Protein AF-A0A9D5AY72-F1 (afdb_monomer_lite)

Secondary structure (DSSP, 8-state):
-GGGT--HHHHHHHHHHHHHHHHHH-HHHHHHT--PPTTHHHHHHT--SPP-EE-SS-HHHHHHHHHHHH-----GGGEE-TTS--HHHHHHHHHH-GGGTTPPPPP---

Organism: Pisum sativum (NCBI:txid3888)

Structure (mmCIF, N/CA/C/O backbone):
data_AF-A0A9D5AY72-F1
#
_entry.id   AF-A0A9D5AY72-F1
#
loop_
_atom_site.group_PDB
_atom_site.id
_atom_site.type_symbol
_atom_site.label_atom_id
_atom_site.label_alt_id
_atom_site.label_comp_id
_atom_site.label_asym_id
_atom_site.label_entity_id
_atom_site.label_seq_id
_atom_site.pdbx_PDB_ins_code
_atom_site.Cartn_x
_atom_site.Cartn_y
_atom_site.Cartn_z
_atom_site.occupancy
_atom_site.B_iso_or_equiv
_atom_site.auth_seq_id
_atom_site.auth_comp_id
_atom_site.auth_asym_id
_atom_site.auth_atom_id
_atom_site.pdbx_PDB_model_num
ATOM 1 N N . MET A 1 1 ? 23.035 7.293 -4.318 1.00 62.72 1 MET A N 1
ATOM 2 C CA . MET A 1 1 ? 22.575 7.846 -5.609 1.00 62.72 1 MET A CA 1
ATOM 3 C C . MET A 1 1 ? 23.579 8.827 -6.163 1.00 62.72 1 MET A C 1
ATOM 5 O O . MET A 1 1 ? 24.037 8.568 -7.259 1.00 62.72 1 MET A O 1
ATOM 9 N N . GLU A 1 2 ? 24.041 9.819 -5.392 1.00 63.31 2 GLU A N 1
ATOM 10 C CA . GLU A 1 2 ? 25.213 10.635 -5.779 1.00 63.31 2 GLU A CA 1
ATOM 11 C C . GLU A 1 2 ? 26.466 9.790 -6.053 1.00 63.31 2 GLU A C 1
ATOM 13 O O . GLU A 1 2 ? 27.108 9.971 -7.077 1.00 63.31 2 GLU A O 1
ATOM 18 N N . GLU A 1 3 ? 26.748 8.789 -5.212 1.00 77.06 3 GLU A N 1
ATOM 19 C CA . GLU A 1 3 ? 27.867 7.848 -5.416 1.00 77.06 3 GLU A CA 1
ATOM 20 C C . GLU A 1 3 ? 27.771 7.035 -6.724 1.00 77.06 3 GLU A C 1
ATOM 22 O O . GLU A 1 3 ? 28.777 6.557 -7.233 1.00 77.06 3 GLU A O 1
ATOM 27 N N . TRP A 1 4 ? 26.567 6.910 -7.292 1.00 81.94 4 TRP A N 1
ATOM 28 C CA . TRP A 1 4 ? 26.296 6.139 -8.512 1.00 81.94 4 TRP A CA 1
ATOM 29 C C . TRP A 1 4 ? 25.943 7.045 -9.702 1.00 81.94 4 TRP A C 1
ATOM 31 O O . TRP A 1 4 ? 25.712 6.544 -10.793 1.00 81.94 4 TRP A O 1
ATOM 41 N N . ASN A 1 5 ? 25.908 8.369 -9.498 1.00 83.31 5 ASN A N 1
ATOM 42 C CA . ASN A 1 5 ? 25.425 9.367 -10.455 1.00 83.31 5 ASN A CA 1
ATOM 43 C C . ASN A 1 5 ? 24.030 9.052 -11.044 1.00 83.31 5 ASN A C 1
ATOM 45 O O . ASN A 1 5 ? 23.747 9.365 -12.197 1.00 83.31 5 ASN A O 1
ATOM 49 N N . GLU A 1 6 ? 23.162 8.432 -10.242 1.00 84.56 6 GLU A N 1
ATOM 50 C CA . GLU A 1 6 ? 21.814 8.021 -10.648 1.00 84.56 6 GLU A CA 1
ATOM 51 C C . GLU A 1 6 ? 20.747 8.924 -10.023 1.00 84.56 6 GLU A C 1
ATOM 53 O O . GLU A 1 6 ? 20.827 9.279 -8.838 1.00 84.56 6 GLU A O 1
ATOM 58 N N . ASN A 1 7 ? 19.709 9.246 -10.798 1.00 90.81 7 ASN A N 1
ATOM 59 C CA . ASN A 1 7 ? 18.564 10.020 -10.335 1.00 90.81 7 ASN A CA 1
ATOM 60 C C . ASN A 1 7 ? 17.489 9.099 -9.737 1.00 90.81 7 ASN A C 1
ATOM 62 O O . ASN A 1 7 ? 17.042 8.127 -10.344 1.00 90.81 7 ASN A O 1
ATOM 66 N N . LYS A 1 8 ? 17.049 9.432 -8.522 1.00 88.31 8 LYS A N 1
ATOM 67 C CA . LYS A 1 8 ? 16.036 8.673 -7.785 1.00 88.31 8 LYS A CA 1
ATOM 68 C C . LYS A 1 8 ? 14.709 8.569 -8.508 1.00 88.31 8 LYS A C 1
ATOM 70 O O . LYS A 1 8 ? 14.113 7.494 -8.514 1.00 88.31 8 LYS A O 1
ATOM 75 N N . ASP A 1 9 ? 14.229 9.693 -9.009 1.00 88.94 9 ASP A N 1
ATOM 76 C CA . ASP A 1 9 ? 12.895 9.792 -9.575 1.00 88.94 9 ASP A CA 1
ATOM 77 C C . ASP A 1 9 ? 12.865 9.042 -10.911 1.00 88.94 9 ASP A C 1
ATOM 79 O O . ASP A 1 9 ? 11.968 8.230 -11.127 1.00 88.94 9 ASP A O 1
ATOM 83 N N . ASP A 1 10 ? 13.939 9.145 -11.700 1.00 91.56 10 ASP A N 1
ATOM 84 C CA . ASP A 1 10 ? 14.111 8.365 -12.931 1.00 91.56 10 ASP A CA 1
ATOM 85 C C . ASP A 1 10 ? 14.113 6.850 -12.656 1.00 91.56 10 ASP A C 1
ATOM 87 O O . ASP A 1 10 ? 13.468 6.081 -13.370 1.00 91.56 10 ASP A O 1
ATOM 91 N N . LEU A 1 11 ? 14.783 6.393 -11.589 1.00 91.25 11 LEU A N 1
ATOM 92 C CA . LEU A 1 11 ? 14.776 4.979 -11.191 1.00 91.25 11 LEU A CA 1
ATOM 93 C C . LEU A 1 11 ? 13.399 4.510 -10.705 1.00 91.25 11 LEU A C 1
ATOM 95 O O . LEU A 1 11 ? 12.990 3.381 -10.985 1.00 91.25 11 LEU A O 1
ATOM 99 N N . ILE A 1 12 ? 12.684 5.356 -9.963 1.00 90.06 12 ILE A N 1
ATOM 100 C CA . ILE A 1 12 ? 11.321 5.076 -9.506 1.00 90.06 12 ILE A CA 1
ATOM 101 C C . ILE A 1 12 ? 10.379 4.921 -10.704 1.00 90.06 12 ILE A C 1
ATOM 103 O O . ILE A 1 12 ? 9.583 3.973 -10.738 1.00 90.06 12 ILE A O 1
ATOM 107 N N . ASP A 1 13 ? 10.491 5.816 -11.681 1.00 90.75 13 ASP A N 1
ATOM 108 C CA . ASP A 1 13 ? 9.680 5.809 -12.892 1.00 90.75 13 ASP A CA 1
ATOM 109 C C . ASP A 1 13 ? 10.020 4.615 -13.779 1.00 90.75 13 ASP A C 1
ATOM 111 O O . ASP A 1 13 ? 9.116 3.900 -14.217 1.00 90.75 13 ASP A O 1
ATOM 115 N N . LEU A 1 14 ? 11.309 4.315 -13.962 1.00 93.25 14 LEU A N 1
ATOM 116 C CA . LEU A 1 14 ? 11.763 3.132 -14.690 1.00 93.25 14 LEU A CA 1
ATOM 117 C C . LEU A 1 14 ? 11.246 1.844 -14.039 1.00 93.25 14 LEU A C 1
ATOM 119 O O . LEU A 1 14 ? 10.710 0.975 -14.728 1.00 93.25 14 LEU A O 1
ATOM 123 N N . PHE A 1 15 ? 11.346 1.726 -12.713 1.00 91.56 15 PHE A N 1
ATOM 124 C CA . PHE A 1 15 ? 10.826 0.569 -11.983 1.00 91.56 15 PHE A CA 1
ATOM 125 C C . PHE A 1 15 ? 9.303 0.446 -12.110 1.00 91.56 15 PHE A C 1
ATOM 127 O O . PHE A 1 15 ? 8.776 -0.660 -12.245 1.00 91.56 15 PHE A O 1
ATOM 134 N N . GLY A 1 16 ? 8.588 1.574 -12.078 1.00 92.19 16 GLY A N 1
ATOM 135 C CA . GLY A 1 16 ? 7.154 1.625 -12.346 1.00 92.19 16 GLY A CA 1
ATOM 136 C C . GLY A 1 16 ? 6.825 1.106 -13.742 1.00 92.19 16 GLY A C 1
ATOM 137 O O . GLY A 1 16 ? 6.047 0.164 -13.866 1.00 92.19 16 GLY A O 1
ATOM 138 N N . LYS A 1 17 ? 7.486 1.656 -14.763 1.00 94.69 17 LYS A N 1
ATOM 139 C CA . LYS A 1 17 ? 7.267 1.319 -16.170 1.00 94.69 17 LYS A CA 1
ATOM 140 C C . LYS A 1 17 ? 7.540 -0.150 -16.473 1.00 94.69 17 LYS A C 1
ATOM 142 O O . LYS A 1 17 ? 6.717 -0.795 -17.099 1.00 94.69 17 LYS A O 1
ATOM 147 N N . VAL A 1 18 ? 8.644 -0.714 -15.985 1.00 95.19 18 VAL A N 1
ATOM 148 C CA . VAL A 1 18 ? 8.960 -2.139 -16.206 1.00 95.19 18 VAL A CA 1
ATOM 149 C C . VAL A 1 18 ? 7.872 -3.051 -15.628 1.00 95.19 18 VAL A C 1
ATOM 151 O O . VAL A 1 18 ? 7.537 -4.079 -16.215 1.00 95.19 18 VAL A O 1
ATOM 154 N N . ARG A 1 19 ? 7.300 -2.683 -14.477 1.00 93.81 19 ARG A N 1
ATOM 155 C CA . ARG A 1 19 ? 6.203 -3.444 -13.867 1.00 93.81 19 ARG A CA 1
ATOM 156 C C . ARG A 1 19 ? 4.887 -3.260 -14.607 1.00 93.81 19 ARG A C 1
ATOM 158 O O . ARG A 1 19 ? 4.137 -4.226 -14.683 1.00 93.81 19 ARG A O 1
ATOM 165 N N . ASP A 1 20 ? 4.627 -2.067 -15.129 1.00 93.88 20 ASP A N 1
ATOM 166 C CA . ASP A 1 20 ? 3.468 -1.808 -15.985 1.00 93.88 20 ASP A CA 1
ATOM 167 C C . ASP A 1 20 ? 3.565 -2.631 -17.273 1.00 93.88 20 ASP A C 1
ATOM 169 O O . ASP A 1 20 ? 2.661 -3.406 -17.565 1.00 93.88 20 ASP A O 1
ATOM 173 N N . ASP A 1 21 ? 4.711 -2.586 -17.956 1.00 96.44 21 ASP A N 1
ATOM 174 C CA . ASP A 1 21 ? 4.976 -3.370 -19.163 1.00 96.44 21 ASP A CA 1
ATOM 175 C C . ASP A 1 21 ? 4.811 -4.881 -18.914 1.00 96.44 21 ASP A C 1
ATOM 177 O O . ASP A 1 21 ? 4.313 -5.605 -19.778 1.00 96.44 21 ASP A O 1
ATOM 181 N N . TRP A 1 22 ? 5.234 -5.386 -17.747 1.00 95.56 22 TRP A N 1
ATOM 182 C CA . TRP A 1 22 ? 5.034 -6.794 -17.388 1.00 95.56 22 TRP A CA 1
ATOM 183 C C . TRP A 1 22 ? 3.559 -7.096 -17.104 1.00 95.56 22 TRP A C 1
ATOM 185 O O . TRP A 1 22 ? 3.037 -8.071 -17.635 1.00 95.56 22 TRP A O 1
ATOM 195 N N . LEU A 1 23 ? 2.855 -6.254 -16.343 1.00 92.00 23 LEU A N 1
ATOM 196 C CA . LEU A 1 23 ? 1.415 -6.415 -16.113 1.00 92.00 23 LEU A CA 1
ATOM 197 C C . LEU A 1 23 ? 0.612 -6.434 -17.418 1.00 92.00 23 LEU A C 1
ATOM 199 O O . LEU A 1 23 ? -0.325 -7.218 -17.530 1.00 92.00 23 LEU A O 1
ATOM 203 N N . GLU A 1 24 ? 0.980 -5.605 -18.396 1.00 95.00 24 GLU A N 1
ATOM 204 C CA . GLU A 1 24 ? 0.327 -5.556 -19.707 1.00 95.00 24 GLU A CA 1
ATOM 205 C C . GLU A 1 24 ? 0.613 -6.801 -20.558 1.00 95.00 24 GLU A C 1
ATOM 207 O O . GLU A 1 24 ? -0.285 -7.312 -21.227 1.00 95.00 24 GLU A O 1
ATOM 212 N N . LYS A 1 25 ? 1.855 -7.301 -20.546 1.00 96.62 25 LYS A N 1
ATOM 213 C CA . LYS A 1 25 ? 2.285 -8.420 -21.405 1.00 96.62 25 LYS A CA 1
ATOM 214 C C . LYS A 1 25 ? 1.995 -9.798 -20.818 1.00 96.62 25 LYS A C 1
ATOM 216 O O . LYS A 1 25 ? 1.700 -10.726 -21.563 1.00 96.62 25 LYS A O 1
ATOM 221 N N . ASP A 1 26 ? 2.129 -9.942 -19.505 1.00 96.06 26 ASP A N 1
ATOM 222 C CA . ASP A 1 26 ? 1.967 -11.198 -18.775 1.00 96.06 26 ASP A CA 1
ATOM 223 C C . ASP A 1 26 ? 1.486 -10.928 -17.343 1.00 96.06 26 ASP A C 1
ATOM 225 O O . ASP A 1 26 ? 2.200 -11.083 -16.347 1.00 96.06 26 ASP A O 1
ATOM 229 N N . PHE A 1 27 ? 0.221 -10.520 -17.254 1.00 93.50 27 PHE A N 1
ATOM 230 C CA . PHE A 1 27 ? -0.460 -10.296 -15.985 1.00 93.50 27 PHE A CA 1
ATOM 231 C C . PHE A 1 27 ? -0.406 -11.527 -15.071 1.00 93.50 27 PHE A C 1
ATOM 233 O O . PHE A 1 27 ? -0.124 -11.412 -13.879 1.00 93.50 27 PHE A O 1
ATOM 240 N N . THR A 1 28 ? -0.646 -12.719 -15.629 1.00 94.25 28 THR A N 1
ATOM 241 C CA . THR A 1 28 ? -0.714 -13.962 -14.847 1.00 94.25 28 THR A CA 1
ATOM 242 C C . THR A 1 28 ? 0.642 -14.299 -14.235 1.00 94.25 28 THR A C 1
ATOM 244 O O . THR A 1 28 ? 0.712 -14.562 -13.033 1.00 94.25 28 THR A O 1
ATOM 247 N N . GLY A 1 29 ? 1.723 -14.247 -15.017 1.00 95.81 29 GLY A N 1
ATOM 248 C CA . GLY A 1 29 ? 3.070 -14.488 -14.509 1.00 95.81 29 GLY A CA 1
ATOM 249 C C . GLY A 1 29 ? 3.499 -13.446 -13.480 1.00 95.81 29 GLY A C 1
ATOM 250 O O . GLY A 1 29 ? 4.072 -13.805 -12.449 1.00 95.81 29 GLY A O 1
ATOM 251 N N . TRP A 1 30 ? 3.143 -12.171 -13.677 1.00 95.44 30 TRP A N 1
ATOM 252 C CA . TRP A 1 30 ? 3.400 -11.135 -12.675 1.00 95.44 30 TRP A CA 1
ATOM 253 C C . TRP A 1 30 ? 2.667 -11.411 -11.356 1.00 95.44 30 TRP A C 1
ATOM 255 O O . TRP A 1 30 ? 3.267 -11.316 -10.283 1.00 95.44 30 TRP A O 1
ATOM 265 N N . ILE A 1 31 ? 1.386 -11.791 -11.406 1.00 95.06 31 ILE A N 1
ATOM 266 C CA . ILE A 1 31 ? 0.603 -12.131 -10.209 1.00 95.06 31 ILE A CA 1
ATOM 267 C C . ILE A 1 31 ? 1.209 -13.336 -9.484 1.00 95.06 31 ILE A C 1
ATOM 269 O O . ILE A 1 31 ? 1.397 -13.283 -8.268 1.00 95.06 31 ILE A O 1
ATOM 273 N N . GLN A 1 32 ? 1.586 -14.386 -10.215 1.00 94.12 32 GLN A N 1
ATOM 274 C CA . GLN A 1 32 ? 2.182 -15.600 -9.647 1.00 94.12 32 GLN A CA 1
ATOM 275 C C . GLN A 1 32 ? 3.568 -15.374 -9.026 1.00 94.12 32 GLN A C 1
ATOM 277 O O . GLN A 1 32 ? 3.953 -16.104 -8.112 1.00 94.12 32 GLN A O 1
ATOM 282 N N . ALA A 1 33 ? 4.301 -14.347 -9.464 1.00 94.81 33 ALA A N 1
ATOM 283 C CA . ALA A 1 33 ? 5.576 -13.953 -8.865 1.00 94.81 33 ALA A CA 1
ATOM 284 C C . ALA A 1 33 ? 5.428 -13.288 -7.481 1.00 94.81 33 ALA A C 1
ATOM 286 O O . ALA A 1 33 ? 6.425 -13.023 -6.808 1.00 94.81 33 ALA A O 1
ATOM 287 N N . ASN A 1 34 ? 4.199 -13.002 -7.040 1.00 94.19 34 ASN A N 1
ATOM 288 C CA . ASN A 1 34 ? 3.916 -12.338 -5.775 1.00 94.19 34 ASN A CA 1
ATOM 289 C C . ASN A 1 34 ? 3.159 -13.262 -4.811 1.00 94.19 34 ASN A C 1
ATOM 291 O O . ASN A 1 34 ? 2.401 -14.148 -5.202 1.00 94.19 34 ASN A O 1
ATOM 295 N N . ARG A 1 35 ? 3.339 -13.031 -3.508 1.00 93.94 35 ARG A N 1
ATOM 296 C CA . ARG A 1 35 ? 2.612 -13.738 -2.448 1.00 93.94 35 ARG A CA 1
ATOM 297 C C . ARG A 1 35 ? 2.436 -12.826 -1.235 1.00 93.94 35 ARG A C 1
ATOM 299 O O . ARG A 1 35 ? 3.336 -12.057 -0.905 1.00 93.94 35 ARG A O 1
ATOM 306 N N . PHE A 1 36 ? 1.295 -12.929 -0.558 1.00 93.25 36 PHE A N 1
ATOM 307 C CA . PHE A 1 36 ? 1.099 -12.313 0.755 1.00 93.25 36 PHE A CA 1
ATOM 308 C C . PHE A 1 36 ? 1.758 -13.134 1.866 1.00 93.25 36 PHE A C 1
ATOM 310 O O . PHE A 1 36 ? 1.813 -14.364 1.797 1.00 93.25 36 PHE A O 1
ATOM 317 N N . TYR A 1 37 ? 2.217 -12.464 2.923 1.00 93.19 37 TYR A N 1
ATOM 318 C CA . TYR A 1 37 ? 2.674 -13.166 4.117 1.00 93.19 37 TYR A CA 1
ATOM 319 C C . TYR A 1 37 ? 1.530 -13.991 4.736 1.00 93.19 37 TYR A C 1
ATOM 321 O O . TYR A 1 37 ? 0.362 -13.589 4.646 1.00 93.19 37 TYR A O 1
ATOM 329 N N . PRO A 1 38 ? 1.836 -15.144 5.362 1.00 93.25 38 PRO A N 1
ATOM 330 C CA . PRO A 1 38 ? 0.821 -15.982 5.993 1.00 93.25 38 PRO A CA 1
ATOM 331 C C . PRO A 1 38 ? -0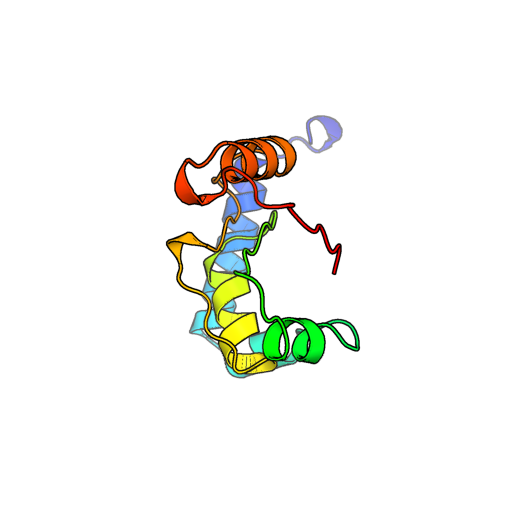.074 -15.188 6.958 1.00 93.25 38 PRO A C 1
ATOM 333 O O . PRO A 1 38 ? 0.417 -14.407 7.769 1.00 93.25 38 PRO A O 1
ATOM 336 N N . GLY A 1 39 ? -1.392 -15.375 6.853 1.00 92.75 39 GLY A N 1
ATOM 337 C CA . GLY A 1 39 ? -2.393 -14.718 7.703 1.00 92.75 39 GLY A CA 1
ATOM 338 C C . GLY A 1 39 ? -2.796 -13.294 7.291 1.00 92.75 39 GLY A C 1
ATOM 339 O O . GLY A 1 39 ? -3.791 -12.787 7.805 1.00 92.75 39 GLY A O 1
ATOM 340 N N . VAL A 1 40 ? -2.103 -12.647 6.343 1.00 93.44 40 VAL A N 1
ATOM 341 C CA . VAL A 1 40 ? -2.466 -11.295 5.864 1.00 93.44 40 VAL A CA 1
ATOM 342 C C . VAL A 1 40 ? -3.829 -11.286 5.181 1.00 93.44 40 VAL A C 1
ATOM 344 O O . VAL A 1 40 ? -4.675 -10.453 5.501 1.00 93.44 40 VAL A O 1
ATOM 347 N N . THR A 1 41 ? -4.053 -12.224 4.261 1.00 93.12 41 THR A N 1
ATOM 348 C CA . THR A 1 41 ? -5.315 -12.328 3.521 1.00 93.12 41 THR A CA 1
ATOM 349 C C . THR A 1 41 ? -6.497 -12.545 4.465 1.00 93.12 41 THR A C 1
ATOM 351 O O . THR A 1 41 ? -7.516 -11.870 4.331 1.00 93.12 41 THR A O 1
ATOM 354 N N . ASP A 1 42 ? -6.341 -13.417 5.463 1.00 92.62 42 ASP A N 1
ATOM 355 C CA . ASP A 1 42 ? -7.380 -13.681 6.461 1.00 92.62 42 ASP A CA 1
ATOM 356 C C . ASP A 1 42 ? -7.626 -12.455 7.342 1.00 92.62 42 ASP A C 1
ATOM 358 O O . ASP A 1 42 ? -8.770 -12.050 7.537 1.00 92.62 42 ASP A O 1
ATOM 362 N N . ALA A 1 43 ? -6.563 -11.796 7.816 1.00 92.44 43 ALA A N 1
ATOM 363 C CA . ALA A 1 43 ? -6.682 -10.587 8.624 1.00 92.44 43 ALA A CA 1
ATOM 364 C C . ALA A 1 43 ? -7.419 -9.459 7.886 1.00 92.44 43 ALA A C 1
ATOM 366 O O . ALA A 1 43 ? -8.196 -8.736 8.505 1.00 92.44 43 ALA A O 1
ATOM 367 N N . LEU A 1 44 ? -7.197 -9.312 6.576 1.00 93.38 44 LEU A N 1
ATOM 368 C CA . LEU A 1 44 ? -7.912 -8.341 5.749 1.00 93.38 44 LEU A CA 1
ATOM 369 C C . LEU A 1 44 ? -9.372 -8.754 5.514 1.00 93.38 44 LEU A C 1
ATOM 371 O O . LEU A 1 44 ? -10.255 -7.902 5.568 1.00 93.38 44 LEU A O 1
ATOM 375 N N . ARG A 1 45 ? -9.638 -10.046 5.283 1.00 91.62 45 ARG A N 1
ATOM 376 C CA . ARG A 1 45 ? -10.986 -10.580 5.028 1.00 91.62 45 ARG A CA 1
ATOM 377 C C . ARG A 1 45 ? -11.891 -10.509 6.259 1.00 91.62 45 ARG A C 1
ATOM 379 O O . ARG A 1 45 ? -13.075 -10.221 6.123 1.00 91.62 45 ARG A O 1
ATOM 386 N N . PHE A 1 46 ? -11.339 -10.762 7.443 1.00 92.00 46 PHE A N 1
ATOM 387 C CA . PHE A 1 46 ? -12.074 -10.766 8.711 1.00 92.00 46 PHE A CA 1
ATOM 388 C C . PHE A 1 46 ? -11.980 -9.440 9.475 1.00 92.00 46 PHE A C 1
ATOM 390 O O . PHE A 1 46 ? -12.455 -9.345 10.608 1.00 92.00 46 PHE A O 1
ATOM 397 N N . ALA A 1 47 ? -11.381 -8.402 8.886 1.00 91.94 47 ALA A N 1
ATOM 398 C CA . ALA A 1 47 ? -11.341 -7.084 9.500 1.00 91.94 47 ALA A CA 1
ATOM 399 C C . ALA A 1 47 ? -12.762 -6.512 9.639 1.00 91.94 47 ALA A C 1
ATOM 401 O O . ALA A 1 47 ? -13.422 -6.200 8.652 1.00 91.94 47 ALA A O 1
ATOM 402 N N . SER A 1 48 ? -13.215 -6.316 10.879 1.00 89.38 48 SER A N 1
ATOM 403 C CA . SER A 1 48 ? -14.480 -5.628 11.182 1.00 89.38 48 SER A CA 1
ATOM 404 C C . SER A 1 48 ? -14.366 -4.102 11.095 1.00 89.38 48 SER A C 1
ATOM 406 O O . SER A 1 48 ? -15.371 -3.397 11.035 1.00 89.38 48 SER A O 1
ATOM 408 N N . SER A 1 49 ? -13.139 -3.581 11.119 1.00 90.94 49 SER A N 1
ATOM 409 C CA . SER A 1 49 ? -12.839 -2.151 11.055 1.00 90.94 49 SER A CA 1
ATOM 410 C C . SER A 1 49 ? -12.634 -1.681 9.619 1.00 90.94 49 SER A C 1
ATOM 412 O O . SER A 1 49 ? -12.295 -2.454 8.723 1.00 90.94 49 SER A O 1
ATOM 414 N N . ARG A 1 50 ? -12.751 -0.368 9.396 1.00 93.06 50 ARG A N 1
ATOM 415 C CA . ARG A 1 50 ? -12.404 0.238 8.109 1.00 93.06 50 ARG A CA 1
ATOM 416 C C . ARG A 1 50 ? -10.909 0.050 7.818 1.00 93.06 50 ARG A C 1
ATOM 418 O O . ARG A 1 50 ? -10.061 0.541 8.557 1.00 93.06 50 ARG A O 1
ATOM 425 N N . VAL A 1 51 ? -10.604 -0.645 6.724 1.00 95.25 51 VAL A N 1
ATOM 426 C CA . VAL A 1 51 ? -9.228 -0.929 6.290 1.00 95.25 51 VAL A CA 1
ATOM 427 C C . VAL A 1 51 ? -8.706 0.166 5.362 1.00 95.25 51 VAL A C 1
ATOM 429 O O . VAL A 1 51 ? -9.428 0.625 4.470 1.00 95.25 51 VAL A O 1
ATOM 432 N N . TYR A 1 52 ? -7.440 0.526 5.570 1.00 96.06 52 TYR A N 1
ATOM 433 C CA . TYR A 1 52 ? -6.637 1.409 4.731 1.00 96.06 52 TYR A CA 1
ATOM 434 C C . TYR A 1 52 ? -5.311 0.725 4.402 1.00 96.06 52 TYR A C 1
ATOM 436 O O . TYR A 1 52 ? -4.723 0.064 5.259 1.00 96.06 52 TYR A O 1
ATOM 444 N N . ILE A 1 53 ? -4.821 0.913 3.180 1.00 96.25 53 ILE A N 1
ATOM 445 C CA . ILE A 1 53 ? -3.513 0.418 2.746 1.00 96.25 53 ILE A CA 1
ATOM 446 C C . ILE A 1 53 ? -2.584 1.614 2.616 1.00 96.25 53 ILE A C 1
ATOM 448 O O . ILE A 1 53 ? -2.900 2.562 1.908 1.00 96.25 53 ILE A O 1
ATOM 452 N N . VAL A 1 54 ? -1.435 1.572 3.290 1.00 96.19 54 VAL A N 1
ATOM 453 C CA . VAL A 1 54 ? -0.401 2.608 3.182 1.00 96.19 54 VAL A CA 1
ATOM 454 C C . VAL A 1 54 ? 0.907 1.943 2.788 1.00 96.19 54 VAL A C 1
ATOM 456 O O . VAL A 1 54 ? 1.504 1.204 3.574 1.00 96.19 54 VAL A O 1
ATOM 459 N N . THR A 1 55 ? 1.347 2.196 1.562 1.00 93.94 55 THR A N 1
ATOM 460 C CA . THR A 1 55 ? 2.488 1.531 0.937 1.00 93.94 55 THR A CA 1
ATOM 461 C C . THR A 1 55 ? 3.385 2.532 0.222 1.00 93.94 55 THR A C 1
ATOM 463 O O . THR A 1 55 ? 2.940 3.569 -0.258 1.00 93.94 55 THR A O 1
ATOM 466 N N . THR A 1 56 ? 4.672 2.214 0.140 1.00 91.00 56 THR A N 1
ATOM 467 C CA . THR A 1 56 ? 5.643 2.964 -0.669 1.00 91.00 56 THR A CA 1
ATOM 468 C C . THR A 1 56 ? 5.645 2.525 -2.135 1.00 91.00 56 THR A C 1
ATOM 470 O O . THR A 1 56 ? 6.358 3.109 -2.942 1.00 91.00 56 THR A O 1
ATOM 473 N N . LYS A 1 57 ? 4.857 1.500 -2.493 1.00 90.88 57 LYS A N 1
ATOM 474 C CA . LYS A 1 57 ? 4.645 1.035 -3.873 1.00 90.88 57 LYS A CA 1
ATOM 475 C C . LYS A 1 57 ? 3.580 1.888 -4.569 1.00 90.88 57 LYS A C 1
ATOM 477 O O . LYS A 1 57 ? 2.725 2.470 -3.907 1.00 90.88 57 LYS A O 1
ATOM 482 N N . GLN A 1 58 ? 3.565 1.922 -5.898 1.00 92.69 58 GLN A N 1
ATOM 483 C CA . GLN A 1 58 ? 2.450 2.506 -6.646 1.00 92.69 58 GLN A CA 1
ATOM 484 C C . GLN A 1 58 ? 1.130 1.798 -6.281 1.00 92.69 58 GLN A C 1
ATOM 486 O O . GLN A 1 58 ? 1.085 0.568 -6.187 1.00 92.69 58 GLN A O 1
ATOM 491 N N . SER A 1 59 ? 0.056 2.568 -6.070 1.00 94.75 59 SER A N 1
ATOM 492 C CA . SER A 1 59 ? -1.233 2.061 -5.564 1.00 94.75 59 SER A CA 1
ATOM 493 C C . SER A 1 59 ? -1.855 0.998 -6.472 1.00 94.75 59 SER A C 1
ATOM 495 O O . SER A 1 59 ? -2.351 -0.005 -5.968 1.00 94.75 59 SER A O 1
ATOM 497 N N . ARG A 1 60 ? -1.741 1.160 -7.797 1.00 93.50 60 ARG A N 1
ATOM 498 C CA . ARG A 1 60 ? -2.237 0.202 -8.802 1.00 93.50 60 ARG A CA 1
ATOM 499 C C . ARG A 1 60 ? -1.703 -1.220 -8.611 1.00 93.50 60 ARG A C 1
ATOM 501 O O . ARG A 1 60 ? -2.438 -2.183 -8.781 1.00 93.50 60 ARG A O 1
ATOM 508 N N . PHE A 1 61 ? -0.449 -1.362 -8.177 1.00 94.38 61 PHE A N 1
ATOM 509 C CA . PHE A 1 61 ? 0.135 -2.676 -7.915 1.00 94.38 61 PHE A CA 1
ATOM 510 C C . PHE A 1 61 ? -0.425 -3.306 -6.644 1.00 94.38 61 PHE A C 1
ATOM 512 O O . PHE A 1 61 ? -0.616 -4.515 -6.594 1.00 94.38 61 PHE A O 1
ATOM 519 N N . ALA A 1 62 ? -0.671 -2.500 -5.608 1.00 94.50 62 ALA A N 1
ATOM 520 C CA . ALA A 1 62 ? -1.305 -2.992 -4.391 1.00 94.50 62 ALA A CA 1
ATOM 521 C C . ALA A 1 62 ? -2.753 -3.423 -4.663 1.00 94.50 62 ALA A C 1
ATOM 523 O O . ALA A 1 62 ? -3.151 -4.488 -4.205 1.00 94.50 62 ALA A O 1
ATOM 524 N N . ASP A 1 63 ? -3.503 -2.636 -5.440 1.00 95.19 63 ASP A N 1
ATOM 525 C CA . ASP A 1 63 ? -4.877 -2.961 -5.837 1.00 95.19 63 ASP A CA 1
ATOM 526 C C . ASP A 1 63 ? -4.944 -4.273 -6.634 1.00 95.19 63 ASP A C 1
ATOM 528 O O . ASP A 1 63 ? -5.688 -5.172 -6.248 1.00 95.19 63 ASP A O 1
ATOM 532 N N . ALA A 1 64 ? -4.100 -4.441 -7.661 1.00 94.56 64 ALA A N 1
ATOM 533 C CA . ALA A 1 64 ? -4.031 -5.682 -8.436 1.00 94.56 64 ALA A CA 1
ATOM 534 C C . ALA A 1 64 ? -3.740 -6.906 -7.548 1.00 94.56 64 ALA A C 1
ATOM 536 O O . ALA A 1 64 ? -4.446 -7.907 -7.613 1.00 94.56 64 ALA A O 1
ATOM 537 N N . LEU A 1 65 ? -2.753 -6.819 -6.648 1.00 95.25 65 LEU A N 1
ATOM 538 C CA . LEU A 1 65 ? -2.422 -7.929 -5.747 1.00 95.25 65 LEU A CA 1
ATOM 539 C C . LEU A 1 65 ? -3.561 -8.263 -4.775 1.00 95.25 65 LEU A C 1
ATOM 541 O O . LEU A 1 65 ? -3.831 -9.436 -4.529 1.00 95.25 65 LEU A O 1
ATOM 545 N N . LEU A 1 66 ? -4.232 -7.252 -4.216 1.00 95.25 66 LEU A N 1
ATOM 546 C CA . LEU A 1 66 ? -5.365 -7.454 -3.307 1.00 95.25 66 LEU A CA 1
ATOM 547 C C . LEU A 1 66 ? -6.545 -8.128 -4.015 1.00 95.25 66 LEU A C 1
ATOM 549 O O . LEU A 1 66 ? -7.155 -9.045 -3.461 1.00 95.25 66 LEU A O 1
ATOM 553 N N . ARG A 1 67 ? -6.837 -7.712 -5.248 1.00 95.31 67 ARG A N 1
ATOM 554 C CA . ARG A 1 67 ? -7.918 -8.292 -6.047 1.00 95.31 67 ARG A CA 1
ATOM 555 C C . ARG A 1 67 ? -7.615 -9.729 -6.444 1.00 95.31 67 ARG A C 1
ATOM 557 O O . ARG A 1 67 ? -8.424 -10.603 -6.158 1.00 95.31 67 ARG A O 1
ATOM 564 N N . GLU A 1 68 ? -6.444 -9.987 -7.014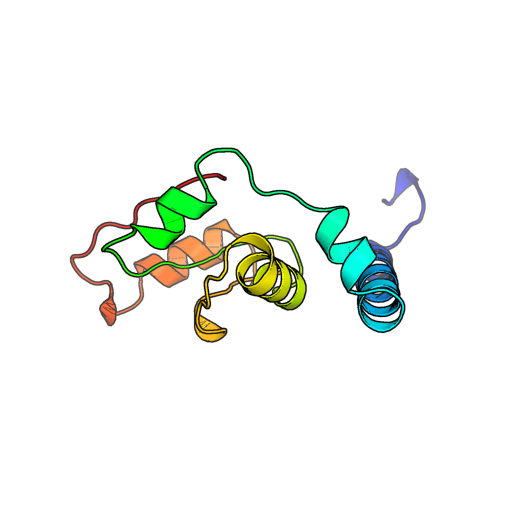 1.00 95.31 68 GLU A N 1
ATOM 565 C CA . GLU A 1 68 ? -6.142 -11.292 -7.608 1.00 95.31 68 GLU A CA 1
ATOM 566 C C . GLU A 1 68 ? -5.712 -12.348 -6.584 1.00 95.31 68 GLU A C 1
ATOM 568 O O . GLU A 1 68 ? -6.162 -13.489 -6.642 1.00 95.31 68 GLU A O 1
ATOM 573 N N . LEU A 1 69 ? -4.853 -11.996 -5.618 1.00 94.12 69 LEU A N 1
ATOM 574 C CA . LEU A 1 69 ? -4.301 -12.978 -4.672 1.00 94.12 69 LEU A CA 1
ATOM 575 C C . LEU A 1 69 ? -5.119 -13.107 -3.388 1.00 94.12 69 LEU A C 1
ATOM 577 O O . LEU A 1 69 ? -5.061 -14.142 -2.723 1.00 94.12 69 LEU A O 1
ATOM 581 N N . ALA A 1 70 ? -5.843 -12.055 -3.000 1.00 92.62 70 ALA A N 1
ATOM 582 C CA . ALA A 1 70 ? -6.639 -12.054 -1.776 1.00 92.62 70 ALA A CA 1
ATOM 583 C C . ALA A 1 70 ? -8.151 -12.093 -2.033 1.00 92.62 70 ALA A C 1
ATOM 585 O O . ALA A 1 70 ? -8.896 -12.381 -1.092 1.00 92.62 70 ALA A O 1
ATOM 586 N N . ALA A 1 71 ? -8.613 -11.850 -3.268 1.00 94.38 71 ALA A N 1
ATOM 587 C CA . ALA A 1 71 ? -10.026 -11.644 -3.594 1.00 94.38 71 ALA A CA 1
ATOM 588 C C . ALA A 1 71 ? -10.668 -10.570 -2.694 1.00 94.38 71 ALA A C 1
ATOM 590 O O . ALA A 1 71 ? -11.772 -10.746 -2.173 1.00 94.38 71 ALA A O 1
ATOM 591 N N . ILE A 1 72 ? -9.936 -9.472 -2.467 1.00 94.38 72 ILE A N 1
ATOM 592 C CA . ILE A 1 72 ? -10.340 -8.338 -1.632 1.00 94.38 72 ILE A CA 1
ATOM 593 C C . ILE A 1 72 ? -10.305 -7.069 -2.476 1.00 94.38 72 ILE A C 1
ATOM 595 O O . ILE A 1 72 ? -9.293 -6.740 -3.087 1.00 94.38 72 ILE A O 1
ATOM 599 N N . THR A 1 73 ? -11.405 -6.318 -2.465 1.00 94.75 73 THR A N 1
ATOM 600 C CA . THR A 1 7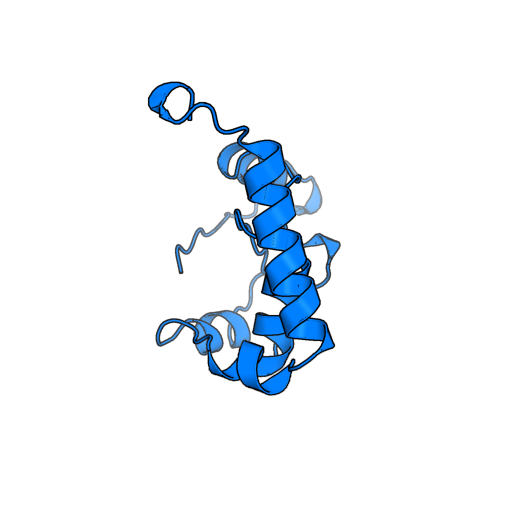3 ? -11.470 -4.991 -3.087 1.00 94.75 73 THR A CA 1
ATOM 601 C C . THR A 1 73 ? -11.481 -3.923 -2.003 1.00 94.75 73 THR A C 1
ATOM 603 O O . THR A 1 73 ? -12.368 -3.900 -1.149 1.00 94.75 73 THR A O 1
ATOM 606 N N . ILE A 1 74 ? -10.496 -3.027 -2.042 1.00 94.81 74 ILE A N 1
ATOM 607 C CA . ILE A 1 74 ? -10.442 -1.833 -1.198 1.00 94.81 74 ILE A CA 1
ATOM 608 C C . ILE A 1 74 ? -10.691 -0.622 -2.104 1.00 94.81 74 ILE A C 1
ATOM 610 O O . ILE A 1 74 ? -10.068 -0.534 -3.159 1.00 94.81 74 ILE A O 1
ATOM 614 N N . PRO A 1 75 ? -11.583 0.310 -1.730 1.00 95.25 75 PRO A N 1
ATOM 615 C CA . PRO A 1 75 ? -11.805 1.523 -2.503 1.00 95.25 75 PRO A CA 1
ATOM 616 C C . PRO A 1 75 ? -10.501 2.303 -2.738 1.00 95.25 75 PRO A C 1
ATOM 618 O O . PRO A 1 75 ? -9.721 2.449 -1.788 1.00 95.25 75 PRO A O 1
ATOM 621 N N . PRO A 1 76 ? -10.248 2.808 -3.959 1.00 93.44 76 PRO A N 1
ATOM 622 C CA . PRO A 1 76 ? -8.990 3.469 -4.311 1.00 93.44 76 PRO A CA 1
ATOM 623 C C . PRO A 1 76 ? -8.607 4.629 -3.385 1.00 93.44 76 PRO A C 1
ATOM 625 O O . PRO A 1 76 ? -7.434 4.806 -3.068 1.00 93.44 76 PRO A O 1
ATOM 628 N N . GLU A 1 77 ? -9.585 5.378 -2.873 1.00 94.50 77 GLU A N 1
ATOM 629 C CA . GLU A 1 77 ? -9.388 6.483 -1.930 1.00 94.50 77 GLU A CA 1
ATOM 630 C C . GLU A 1 77 ? -8.823 6.042 -0.567 1.00 94.50 77 GLU A C 1
ATOM 632 O O . GLU A 1 77 ? -8.357 6.873 0.215 1.00 94.50 77 GLU A O 1
ATOM 637 N N . ARG A 1 78 ? -8.833 4.731 -0.287 1.00 96.06 78 ARG A N 1
ATOM 638 C CA . ARG A 1 78 ? -8.259 4.109 0.913 1.00 96.06 78 ARG A CA 1
ATOM 639 C C . ARG A 1 78 ? -6.910 3.422 0.660 1.00 96.06 78 ARG A C 1
ATOM 641 O O . ARG A 1 78 ? -6.367 2.815 1.588 1.00 96.06 78 ARG A O 1
ATOM 648 N N . ILE A 1 79 ? -6.358 3.523 -0.553 1.00 96.88 79 ILE A N 1
ATOM 649 C CA . ILE A 1 79 ? -5.046 2.978 -0.929 1.00 96.88 79 ILE A CA 1
ATOM 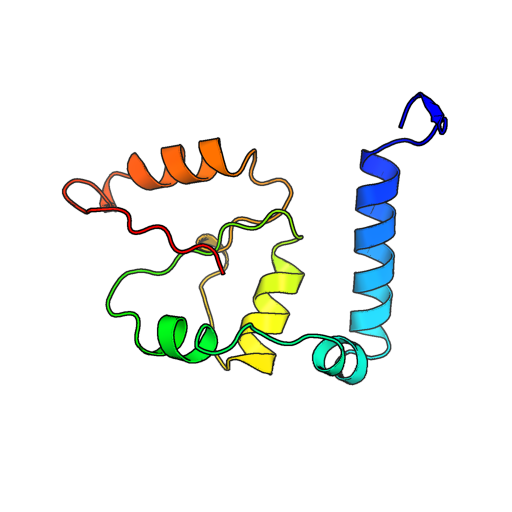650 C C . ILE A 1 79 ? -4.058 4.130 -1.150 1.00 96.88 79 ILE A C 1
ATOM 652 O O . ILE A 1 79 ? -3.993 4.745 -2.213 1.00 96.88 79 ILE A O 1
ATOM 656 N N . TYR A 1 80 ? -3.231 4.390 -0.144 1.00 97.00 80 TYR A N 1
ATOM 657 C CA . TYR A 1 80 ? -2.175 5.394 -0.186 1.00 97.00 80 TYR A CA 1
ATOM 658 C C . TYR A 1 80 ? -0.876 4.765 -0.678 1.00 97.00 80 TYR A C 1
ATOM 660 O O . TYR A 1 80 ? -0.182 4.080 0.075 1.00 97.00 80 TYR A O 1
ATOM 668 N N . GLY A 1 81 ? -0.581 4.961 -1.961 1.00 95.19 81 GLY A N 1
ATOM 669 C CA . GLY A 1 81 ? 0.645 4.488 -2.597 1.00 95.19 81 GLY A CA 1
ATOM 670 C C . GLY A 1 81 ? 1.743 5.547 -2.676 1.00 95.19 81 GLY A C 1
ATOM 671 O O . GLY A 1 81 ? 1.652 6.638 -2.108 1.00 95.19 81 GLY A O 1
ATOM 672 N N . LEU A 1 82 ? 2.775 5.240 -3.453 1.00 93.88 82 LEU A N 1
ATOM 673 C CA . LEU A 1 82 ? 3.805 6.185 -3.863 1.00 93.88 82 LEU A CA 1
ATOM 674 C C . LEU A 1 82 ? 3.182 7.485 -4.409 1.00 93.88 82 LEU A C 1
ATOM 676 O O . LEU A 1 82 ? 2.181 7.446 -5.121 1.00 93.88 82 LEU A O 1
ATOM 680 N N . GLY A 1 83 ? 3.766 8.631 -4.052 1.00 90.31 83 GLY A N 1
ATOM 681 C CA . GLY A 1 83 ? 3.262 9.959 -4.426 1.00 90.31 83 GLY A CA 1
ATOM 682 C C . GLY A 1 83 ? 2.205 10.532 -3.474 1.00 90.31 83 GLY A C 1
ATOM 683 O O . GLY A 1 83 ? 1.929 11.724 -3.528 1.00 90.31 83 GLY A O 1
ATOM 684 N N . THR A 1 84 ? 1.668 9.743 -2.533 1.00 93.31 84 THR A N 1
ATOM 685 C CA . THR A 1 84 ? 0.701 10.248 -1.530 1.00 93.31 84 THR A CA 1
ATOM 686 C C . THR A 1 84 ? 1.343 10.951 -0.326 1.00 93.31 84 THR A C 1
ATOM 688 O O . THR A 1 84 ? 0.644 11.406 0.580 1.00 93.31 84 THR A O 1
ATOM 691 N N . GLY A 1 85 ? 2.672 11.075 -0.335 1.00 92.81 85 GLY A N 1
ATOM 692 C CA . GLY A 1 85 ? 3.486 11.643 0.737 1.00 92.81 85 GLY A CA 1
ATOM 693 C C . GLY A 1 85 ? 4.152 10.578 1.621 1.00 92.81 85 GLY A C 1
ATOM 694 O O . GLY A 1 85 ? 3.951 9.376 1.427 1.00 92.81 85 GLY A O 1
ATOM 695 N N . PRO A 1 86 ? 4.986 10.988 2.594 1.00 93.19 86 PRO A N 1
ATOM 696 C CA . PRO A 1 86 ? 5.635 10.059 3.514 1.00 93.19 86 PRO A CA 1
ATOM 697 C C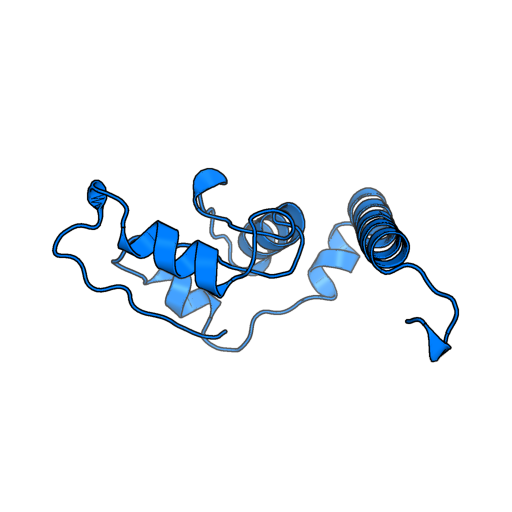 . PRO A 1 86 ? 4.609 9.255 4.322 1.00 93.19 86 PRO A C 1
ATOM 699 O O . PRO A 1 86 ? 3.633 9.816 4.820 1.00 93.19 86 PRO A O 1
ATOM 702 N N . LYS A 1 87 ? 4.868 7.956 4.538 1.00 91.50 87 LYS A N 1
ATOM 703 C CA . LYS A 1 87 ? 3.974 7.049 5.290 1.00 91.50 87 LYS A CA 1
ATOM 704 C C . LYS A 1 87 ? 3.524 7.640 6.630 1.00 91.50 87 LYS A C 1
ATOM 706 O O . LYS A 1 87 ? 2.352 7.556 6.972 1.00 91.50 87 LYS A O 1
ATOM 711 N N . VAL A 1 88 ? 4.440 8.265 7.369 1.00 92.56 88 VAL A N 1
ATOM 712 C CA . VAL A 1 88 ? 4.142 8.897 8.665 1.00 92.56 88 VAL A CA 1
ATOM 713 C C . VAL A 1 88 ? 3.121 10.029 8.524 1.00 92.56 88 VAL A C 1
ATOM 715 O O . VAL A 1 88 ? 2.192 10.117 9.323 1.00 92.56 88 VAL A O 1
ATOM 718 N N . GLU A 1 89 ? 3.244 10.861 7.492 1.00 95.31 89 GLU A N 1
ATOM 719 C CA . GLU A 1 89 ? 2.323 11.977 7.261 1.00 95.31 89 GLU A CA 1
ATOM 720 C C . GLU A 1 89 ? 0.953 11.494 6.782 1.00 95.31 89 GLU A C 1
ATOM 722 O O . GLU A 1 89 ? -0.070 12.006 7.235 1.00 95.31 89 GLU A O 1
ATOM 727 N N . VAL A 1 90 ? 0.909 10.436 5.965 1.00 95.50 90 VAL A N 1
ATOM 728 C CA . VAL A 1 90 ? -0.349 9.767 5.602 1.00 95.50 90 VAL A CA 1
ATOM 729 C C . VAL A 1 90 ? -1.060 9.229 6.846 1.00 95.50 90 VAL A C 1
ATOM 731 O O . VAL A 1 90 ? -2.257 9.457 7.018 1.00 95.50 90 VAL A O 1
ATOM 734 N N . LEU A 1 91 ? -0.338 8.567 7.755 1.00 94.38 91 LEU A N 1
ATOM 735 C CA . LEU A 1 91 ? -0.918 8.058 9.001 1.00 94.38 91 LEU A CA 1
ATOM 736 C C . LEU A 1 91 ? -1.448 9.191 9.892 1.00 94.38 91 LEU A C 1
ATOM 738 O O . LEU A 1 91 ? -2.562 9.090 10.403 1.00 94.38 91 LEU A O 1
ATOM 742 N N . LYS A 1 92 ? -0.706 10.298 10.032 1.00 94.38 92 LYS A N 1
ATOM 743 C CA . LYS A 1 92 ? -1.175 11.491 10.759 1.00 94.38 92 LYS A CA 1
ATOM 744 C C . LYS A 1 92 ? -2.419 12.103 10.113 1.00 94.38 92 LYS A C 1
ATOM 746 O O . LYS A 1 92 ? -3.328 12.515 10.828 1.00 94.38 92 LYS A O 1
ATOM 751 N N . LYS A 1 93 ? -2.475 12.163 8.779 1.00 94.69 93 LYS A N 1
ATOM 752 C CA . LYS A 1 93 ? -3.648 12.646 8.037 1.00 94.69 93 LYS A CA 1
ATOM 753 C C . LYS A 1 93 ? -4.868 11.776 8.331 1.00 94.69 93 LYS A C 1
ATOM 755 O O . LYS A 1 93 ? -5.913 12.319 8.668 1.00 94.69 93 LYS A O 1
ATOM 760 N N . LEU A 1 94 ? -4.717 10.452 8.267 1.00 95.06 94 LEU A N 1
ATOM 761 C CA . LEU A 1 94 ? -5.788 9.504 8.578 1.00 95.06 94 LEU A CA 1
ATOM 762 C C . LEU A 1 94 ? -6.314 9.673 10.007 1.00 95.06 94 LEU A C 1
ATOM 764 O O . LEU A 1 94 ? -7.523 9.676 10.201 1.00 95.06 94 LEU A O 1
ATOM 768 N N . GLN A 1 95 ? -5.442 9.874 10.998 1.00 93.56 95 GLN A N 1
ATOM 769 C CA . GLN A 1 95 ? -5.865 10.097 12.391 1.00 93.56 95 GLN A CA 1
ATOM 770 C C . GLN A 1 95 ? -6.663 11.394 12.591 1.00 93.56 95 GLN A C 1
ATOM 772 O O . GLN A 1 95 ? -7.490 11.467 13.493 1.00 93.56 95 GLN A O 1
ATO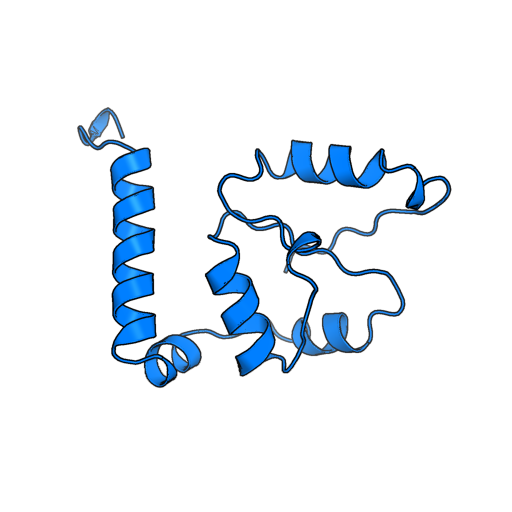M 777 N N . LYS A 1 96 ? -6.409 12.422 11.775 1.00 94.75 96 LYS A N 1
ATOM 778 C CA . LYS A 1 96 ? -7.038 13.748 11.897 1.00 94.75 96 LYS A CA 1
ATOM 779 C C . LYS A 1 96 ? -8.358 13.885 11.133 1.00 94.75 96 LYS A C 1
ATOM 781 O O . LYS A 1 96 ? -8.996 14.931 11.232 1.00 94.75 96 LYS A O 1
ATOM 786 N N . MET A 1 97 ? -8.747 12.882 10.348 1.00 94.75 97 MET A N 1
ATOM 787 C CA . MET A 1 97 ? -9.988 12.910 9.573 1.00 94.75 97 MET A CA 1
ATOM 788 C C . MET A 1 97 ? -11.214 13.025 10.498 1.00 94.75 97 MET A C 1
ATOM 790 O O . MET A 1 97 ? -11.287 12.281 11.480 1.00 94.75 97 MET A O 1
ATOM 794 N N . PRO A 1 98 ? -12.177 13.926 10.216 1.00 95.25 98 PRO A N 1
ATOM 795 C CA . PRO A 1 98 ? -13.367 14.112 11.051 1.00 95.25 98 PRO A CA 1
ATOM 796 C C . PRO A 1 98 ? -14.143 12.817 11.310 1.00 95.25 98 PRO A C 1
ATOM 798 O O . PRO A 1 98 ? -14.553 12.550 12.435 1.00 95.25 98 PRO A O 1
ATOM 801 N N . GLU A 1 99 ? -14.273 11.963 10.297 1.00 92.94 99 GLU A N 1
ATOM 802 C CA . GLU A 1 99 ? -14.954 10.671 10.378 1.00 92.94 99 GLU A CA 1
ATOM 803 C C . GLU A 1 99 ? -14.223 9.625 11.237 1.00 92.94 99 GLU A C 1
ATOM 805 O O . GLU A 1 99 ? -14.768 8.550 11.487 1.00 92.94 99 GLU A O 1
ATOM 810 N N . HIS A 1 100 ? -12.991 9.910 11.668 1.00 93.56 100 HIS A N 1
ATOM 811 C CA . HIS A 1 100 ? -12.198 9.054 12.552 1.00 93.56 100 HIS A CA 1
ATOM 812 C C . HIS A 1 100 ? -12.091 9.599 13.980 1.00 93.56 100 HIS A C 1
ATOM 814 O O . HIS A 1 100 ? -11.422 8.987 14.816 1.00 93.56 100 HIS A O 1
ATOM 820 N N . GLN A 1 101 ? -12.748 10.720 14.291 1.00 92.44 101 GLN A N 1
ATOM 821 C CA . GLN A 1 101 ? -12.759 11.255 15.649 1.00 92.44 101 GLN A CA 1
ATOM 822 C C . GLN A 1 101 ? -13.356 10.242 16.635 1.00 92.44 101 GLN A C 1
ATOM 824 O O . GLN A 1 101 ? -14.393 9.634 16.383 1.00 92.44 101 GLN A O 1
ATOM 829 N N . GLY A 1 102 ? -12.667 10.042 17.761 1.00 90.75 102 GLY A N 1
ATOM 830 C CA . GLY A 1 102 ? -13.057 9.064 18.781 1.00 90.75 102 GLY A CA 1
ATOM 831 C C . GLY A 1 102 ? -12.744 7.602 18.434 1.00 90.75 102 GLY A C 1
ATOM 832 O O . GLY A 1 102 ? -12.982 6.730 19.265 1.00 90.75 102 GLY A O 1
ATOM 833 N N . LEU A 1 103 ? -12.184 7.312 17.253 1.00 91.31 103 LEU A N 1
ATOM 834 C CA . LEU A 1 103 ? -11.726 5.970 16.886 1.00 91.31 103 LEU A CA 1
ATOM 835 C C . LEU A 1 103 ? -10.247 5.766 17.239 1.00 91.31 103 LEU A C 1
ATOM 837 O O . LEU A 1 103 ? -9.455 6.704 17.298 1.00 91.31 103 LEU A O 1
ATOM 841 N N . THR A 1 104 ? -9.850 4.508 17.431 1.00 90.56 104 THR A N 1
ATOM 842 C CA . THR A 1 104 ? -8.441 4.127 17.600 1.00 90.56 104 THR A CA 1
ATOM 843 C C . THR A 1 104 ? -7.879 3.580 16.294 1.00 90.56 104 THR A C 1
ATOM 845 O O . THR A 1 104 ? -8.382 2.590 15.760 1.00 90.56 104 THR A O 1
ATOM 848 N N . LEU A 1 105 ? -6.797 4.186 15.797 1.00 90.81 105 LEU A N 1
ATOM 849 C CA . LEU A 1 105 ? -6.071 3.654 14.648 1.00 90.81 105 LEU A CA 1
ATOM 850 C C . LEU A 1 105 ? -5.225 2.445 15.069 1.00 90.81 105 LEU A C 1
ATOM 852 O O . LEU A 1 105 ? -4.313 2.573 15.882 1.00 90.81 105 LEU A O 1
ATOM 856 N N . GLN A 1 106 ? -5.501 1.285 14.476 1.00 91.38 106 GLN A N 1
ATOM 857 C CA . GLN A 1 106 ? -4.722 0.061 14.667 1.00 91.38 106 GLN A CA 1
ATOM 858 C C . GLN A 1 106 ? -3.736 -0.106 13.508 1.00 91.38 106 GLN A C 1
ATOM 860 O O . GLN A 1 106 ? -4.145 -0.211 12.351 1.00 91.38 106 GLN A O 1
ATOM 865 N N . LEU A 1 107 ? -2.434 -0.128 13.806 1.00 90.12 107 LEU A N 1
ATOM 866 C CA . LEU A 1 107 ? -1.386 -0.307 12.800 1.00 90.12 107 LEU A CA 1
ATOM 867 C C . LEU A 1 107 ? -0.944 -1.769 12.753 1.00 90.12 107 LEU A C 1
ATOM 869 O O . LEU A 1 107 ? -0.510 -2.325 13.759 1.00 90.12 107 LEU A O 1
ATOM 873 N N . ARG A 1 108 ? -1.009 -2.378 11.566 1.00 87.75 108 ARG A N 1
ATOM 874 C CA . ARG A 1 108 ? -0.396 -3.680 11.287 1.00 87.75 108 ARG A CA 1
ATOM 875 C C . ARG A 1 108 ? 0.658 -3.508 10.199 1.00 87.75 108 ARG A C 1
ATOM 877 O O . ARG A 1 108 ? 0.376 -2.931 9.151 1.00 87.75 108 ARG A O 1
ATOM 884 N N . PHE A 1 109 ? 1.872 -3.973 10.477 1.00 80.69 109 PHE A N 1
ATOM 885 C CA . PHE A 1 109 ? 2.946 -4.062 9.493 1.00 80.69 109 PHE A CA 1
ATOM 886 C C . PHE A 1 109 ? 2.915 -5.480 8.939 1.00 80.69 109 PHE A C 1
ATOM 888 O O . PHE A 1 109 ? 3.007 -6.437 9.707 1.00 80.69 109 PHE A O 1
ATOM 895 N N . LEU A 1 110 ? 2.673 -5.575 7.638 1.00 69.88 110 LEU A N 1
ATOM 896 C CA . LEU A 1 110 ? 2.440 -6.805 6.899 1.00 69.88 110 LEU A CA 1
ATOM 897 C C . LEU A 1 110 ? 3.450 -6.899 5.769 1.00 69.88 110 LEU A C 1
ATOM 899 O O . LEU A 1 110 ? 3.817 -5.833 5.217 1.00 69.88 110 LEU A O 1
#

Sequence (110 aa):
MEEWNENKDDLIDLFGKVRDDWLEKDFTGWIQANRFYPGVTDALRFASSRVYIVTTKQSRFADALLRELAAITIPPERIYGLGTGPKVEVLKKLQKMPEHQGLTLQLRFL

InterPro domains:
  IPR036412 HAD-like superfamily [SSF56784] (11-98)

Radius of gyration: 16.09 Å; chains: 1; bounding box: 43×30×40 Å

pLDDT: mean 92.18, std 5.53, range [62.72, 97.0]

Foldseek 3Di:
DVVVPDDPVVVLVVVVVVLVVCCVPPVPVSLVVDDDDPCPLVCQVPDPDQDAAAEQADQVVVQSNCCPHNVDHHPSVRYHYHPNDDSVVVVVVVCPDPVCPPHDDDDDDD